Protein AF-A0A183NI26-F1 (afdb_monomer_lite)

Radius of gyration: 23.88 Å; chains: 1; bounding box: 52×57×60 Å

Structure (mmCIF, N/CA/C/O backbone):
data_AF-A0A183NI26-F1
#
_entry.id   AF-A0A183NI26-F1
#
loop_
_atom_site.group_PDB
_atom_site.id
_atom_site.type_symbol
_atom_site.label_atom_id
_atom_site.label_alt_id
_atom_site.label_comp_id
_atom_site.label_asym_id
_atom_site.label_entity_id
_atom_site.label_seq_id
_atom_site.pdbx_PDB_ins_code
_atom_site.Cartn_x
_atom_site.Cartn_y
_atom_site.Cartn_z
_atom_site.occupancy
_atom_site.B_iso_or_equiv
_atom_site.auth_seq_id
_atom_site.auth_comp_id
_atom_site.auth_asym_id
_atom_site.auth_atom_id
_atom_site.pdbx_PDB_model_num
ATOM 1 N N . HIS A 1 1 ? 19.395 24.924 -0.515 1.00 72.19 1 HIS A N 1
ATOM 2 C CA . HIS A 1 1 ? 18.113 25.445 -1.036 1.00 72.19 1 HIS A CA 1
ATOM 3 C C . HIS A 1 1 ? 17.728 24.591 -2.239 1.00 72.19 1 HIS A C 1
ATOM 5 O O . HIS A 1 1 ? 18.596 24.355 -3.068 1.00 72.19 1 HIS A O 1
ATOM 11 N N . VAL A 1 2 ? 16.503 24.061 -2.320 1.00 70.81 2 VAL A N 1
ATOM 12 C CA . VAL A 1 2 ? 16.106 23.075 -3.358 1.00 70.81 2 VAL A CA 1
ATOM 13 C C . VAL A 1 2 ? 16.272 23.632 -4.781 1.00 70.81 2 VAL A C 1
ATOM 15 O O . VAL A 1 2 ? 16.645 22.908 -5.696 1.00 70.81 2 VAL A O 1
ATOM 18 N N . SER A 1 3 ? 16.134 24.950 -4.934 1.00 79.69 3 SER A N 1
ATOM 19 C CA . SER A 1 3 ? 16.377 25.688 -6.180 1.00 79.69 3 SER A CA 1
ATOM 20 C C . SER A 1 3 ? 17.828 25.664 -6.680 1.00 79.69 3 SER A C 1
ATOM 22 O O . SER A 1 3 ? 18.091 26.140 -7.779 1.00 79.69 3 SER A O 1
ATOM 24 N N . ALA A 1 4 ? 18.773 25.148 -5.889 1.00 84.44 4 ALA A N 1
ATOM 25 C CA . ALA A 1 4 ? 20.167 24.994 -6.292 1.00 84.44 4 ALA A CA 1
ATOM 26 C C . ALA A 1 4 ? 20.472 23.637 -6.949 1.00 84.44 4 ALA A C 1
ATOM 28 O O . ALA A 1 4 ? 21.602 23.405 -7.367 1.00 84.44 4 ALA A O 1
ATOM 29 N N . LEU A 1 5 ? 19.506 22.712 -7.003 1.00 85.75 5 LEU A N 1
ATOM 30 C CA . LEU A 1 5 ? 19.730 21.418 -7.641 1.00 85.75 5 LEU A CA 1
ATOM 31 C C . LEU A 1 5 ? 19.747 21.574 -9.173 1.00 85.75 5 LEU A C 1
ATOM 33 O O . LEU A 1 5 ? 18.946 22.347 -9.703 1.00 85.75 5 LEU A O 1
ATOM 37 N N . PRO A 1 6 ? 20.578 20.799 -9.897 1.00 81.75 6 PRO A N 1
ATOM 38 C CA . PRO A 1 6 ? 20.703 20.897 -11.353 1.00 81.75 6 PRO A CA 1
ATOM 39 C C . PRO A 1 6 ? 19.366 20.808 -12.095 1.00 81.75 6 PRO A C 1
ATOM 41 O O . PRO A 1 6 ? 19.123 21.582 -13.007 1.00 81.75 6 PRO A O 1
ATOM 44 N N . CYS A 1 7 ? 18.440 19.961 -11.639 1.00 78.12 7 CYS A N 1
ATOM 45 C CA . CYS A 1 7 ? 17.106 19.821 -12.231 1.00 78.12 7 CYS A CA 1
ATOM 46 C C . CYS A 1 7 ? 16.238 21.097 -12.197 1.00 78.12 7 CYS A C 1
ATOM 48 O O . CYS A 1 7 ? 15.248 21.169 -12.922 1.00 78.12 7 CYS A O 1
ATOM 50 N N . TYR A 1 8 ? 16.592 22.098 -11.382 1.00 76.00 8 TYR A N 1
ATOM 51 C CA . TYR A 1 8 ? 15.936 23.411 -11.353 1.00 76.00 8 TYR A CA 1
ATOM 52 C C . TYR A 1 8 ? 16.741 24.510 -12.052 1.00 76.00 8 TYR A C 1
ATOM 54 O O . TYR A 1 8 ? 16.204 25.592 -12.280 1.00 76.00 8 TYR A O 1
ATOM 62 N N . GLN A 1 9 ? 18.009 24.250 -12.374 1.00 78.12 9 GLN A N 1
ATOM 63 C CA . GLN A 1 9 ? 18.936 25.238 -12.928 1.00 78.12 9 GLN A CA 1
ATOM 64 C C . GLN A 1 9 ? 19.280 24.982 -14.395 1.00 78.12 9 GLN A C 1
ATOM 66 O O . GLN A 1 9 ? 19.685 25.912 -15.088 1.00 78.12 9 GLN A O 1
ATOM 71 N N . SER A 1 10 ? 19.122 23.748 -14.875 1.00 76.00 10 SER A N 1
ATOM 72 C CA . SER A 1 10 ? 19.449 23.371 -16.243 1.00 76.00 10 SER A CA 1
ATOM 73 C C . SER A 1 10 ? 18.258 22.759 -16.971 1.00 76.00 10 SER A C 1
ATOM 75 O O . SER A 1 10 ? 17.520 21.921 -16.452 1.00 76.00 10 SER A O 1
ATOM 77 N N . VAL A 1 11 ? 18.101 23.188 -18.220 1.00 74.38 11 VAL A N 1
ATOM 78 C CA . VAL A 1 11 ? 17.299 22.506 -19.233 1.00 74.38 11 VAL A CA 1
ATOM 79 C C . VAL A 1 11 ? 18.302 21.818 -20.163 1.00 74.38 11 VAL A C 1
ATOM 81 O O . VAL A 1 11 ? 19.264 22.476 -20.571 1.00 74.38 11 VAL A O 1
ATOM 84 N N . PRO A 1 12 ? 18.162 20.511 -20.452 1.00 80.75 12 PRO A N 1
ATOM 85 C CA . PRO A 1 12 ? 19.077 19.826 -21.358 1.00 80.75 12 PRO A CA 1
ATOM 86 C C . PRO A 1 12 ? 19.139 20.555 -22.712 1.00 80.75 12 PRO A C 1
ATOM 88 O O . PRO A 1 12 ? 18.084 20.958 -23.201 1.00 80.75 12 PRO A O 1
ATOM 91 N N . PRO A 1 13 ? 20.325 20.712 -23.331 1.00 78.31 13 PRO A N 1
ATOM 92 C CA . PRO A 1 13 ? 20.478 21.455 -24.589 1.00 78.31 13 PRO A CA 1
ATOM 93 C C . PRO A 1 13 ? 19.571 20.943 -25.718 1.00 78.31 13 PRO A C 1
ATOM 95 O O . PRO A 1 13 ? 19.093 21.731 -26.525 1.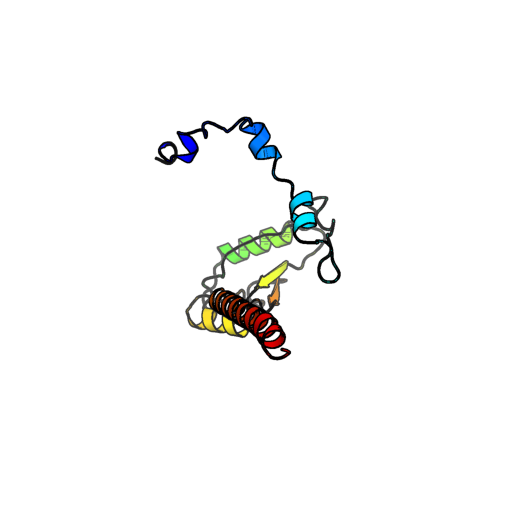00 78.31 13 PRO A O 1
ATOM 98 N N . ASP A 1 14 ? 19.278 19.639 -25.711 1.00 81.69 14 ASP A N 1
ATOM 99 C CA . ASP A 1 14 ? 18.436 18.955 -26.699 1.00 81.69 14 ASP A CA 1
ATOM 100 C C . ASP A 1 14 ? 16.990 18.731 -26.209 1.00 81.69 14 ASP A C 1
ATOM 102 O O . ASP A 1 14 ? 16.251 17.900 -26.742 1.00 81.69 14 ASP A O 1
ATOM 106 N N . CYS A 1 15 ? 16.563 19.434 -25.156 1.00 76.44 15 CYS A N 1
ATOM 107 C CA . CYS A 1 15 ? 15.188 19.386 -24.666 1.00 76.44 15 CYS A CA 1
ATOM 108 C C . CYS A 1 15 ? 14.294 20.258 -25.555 1.00 76.44 15 CYS A C 1
ATOM 110 O O . CYS A 1 15 ? 14.064 21.431 -25.277 1.00 76.44 15 CYS A O 1
ATOM 112 N N . TYR A 1 16 ? 13.788 19.671 -26.637 1.00 77.69 16 TYR A N 1
ATOM 113 C CA . TYR A 1 16 ? 12.850 20.316 -27.567 1.00 77.69 16 TYR A CA 1
ATOM 114 C C . TYR A 1 16 ? 11.411 20.411 -27.037 1.00 77.69 16 TYR A C 1
ATOM 116 O O . TYR A 1 16 ? 10.552 20.985 -27.696 1.00 77.69 16 TYR A O 1
ATOM 124 N N . TRP A 1 17 ? 11.151 19.819 -25.875 1.00 75.06 17 TRP A N 1
ATOM 125 C CA . TRP A 1 17 ? 9.846 19.709 -25.248 1.00 75.06 17 TRP A CA 1
ATOM 126 C C . TRP A 1 17 ? 9.719 20.760 -24.146 1.00 75.06 17 TRP A C 1
ATOM 128 O O . TRP A 1 17 ? 10.651 20.980 -23.363 1.00 75.06 17 TRP A O 1
ATOM 138 N N . SER A 1 18 ? 8.566 21.424 -24.093 1.00 80.38 18 SER A N 1
ATOM 139 C CA . SER A 1 18 ? 8.236 22.365 -23.026 1.00 80.38 18 SER A CA 1
ATOM 140 C C . SER A 1 18 ? 8.079 21.633 -21.688 1.00 80.38 18 SER A C 1
ATOM 142 O O . SER A 1 18 ? 7.871 20.418 -21.619 1.00 80.38 18 SER A O 1
ATOM 144 N N . ARG A 1 19 ? 8.141 22.376 -20.577 1.00 75.25 19 ARG A N 1
ATOM 145 C CA . ARG A 1 19 ? 7.872 21.799 -19.253 1.00 75.25 19 ARG A CA 1
ATOM 146 C C . ARG A 1 19 ? 6.446 21.236 -19.173 1.00 75.25 19 ARG A C 1
ATOM 148 O O . ARG A 1 19 ? 6.262 20.196 -18.547 1.00 75.25 19 ARG A O 1
ATOM 155 N N . GLU A 1 20 ? 5.458 21.877 -19.804 1.00 79.50 20 GLU A N 1
ATOM 156 C CA . GLU A 1 20 ? 4.089 21.344 -19.888 1.00 79.50 20 GLU A CA 1
ATOM 157 C C . GLU A 1 20 ? 4.012 20.056 -20.727 1.00 79.50 20 GLU A C 1
ATOM 159 O O . GLU A 1 20 ? 3.329 19.101 -20.345 1.00 79.50 20 GLU A O 1
ATOM 164 N N . GLU A 1 21 ? 4.752 19.983 -21.835 1.00 82.75 21 GLU A N 1
ATOM 165 C CA . GLU A 1 21 ? 4.855 18.766 -22.654 1.00 82.75 21 GLU A CA 1
ATOM 166 C C . GLU A 1 21 ? 5.514 17.615 -21.877 1.00 82.75 21 GLU A C 1
ATOM 168 O O . GLU A 1 21 ? 5.104 16.458 -21.995 1.00 82.75 21 GLU A O 1
ATOM 173 N N . GLY A 1 22 ? 6.470 17.929 -20.999 1.00 81.06 22 GLY A N 1
ATOM 174 C CA . GLY A 1 22 ? 7.099 16.949 -20.116 1.00 81.06 22 GLY A CA 1
ATOM 175 C C . GLY A 1 22 ? 6.191 16.372 -19.039 1.00 81.06 22 GLY A C 1
ATOM 176 O O . GLY A 1 22 ? 6.271 15.183 -18.729 1.00 81.06 22 GLY A O 1
ATOM 177 N N . TRP A 1 23 ? 5.275 17.174 -18.499 1.00 81.69 23 TRP A N 1
ATOM 178 C CA . TRP A 1 23 ? 4.274 16.668 -17.557 1.00 81.69 23 TRP A CA 1
ATOM 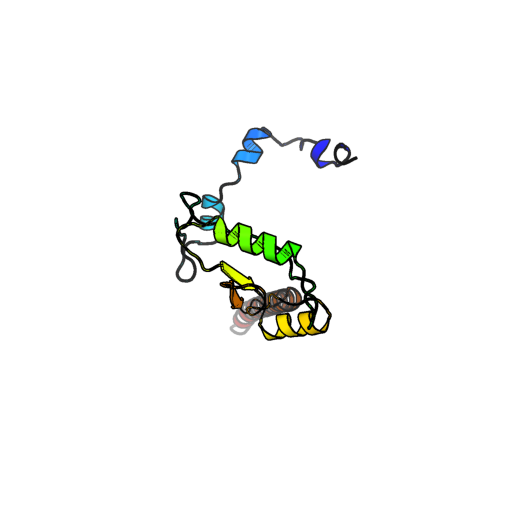179 C C . TRP A 1 23 ? 3.181 15.845 -18.242 1.00 81.69 23 TRP A C 1
ATOM 181 O O . TRP A 1 23 ? 2.618 14.947 -17.619 1.00 81.69 23 TRP A O 1
ATOM 191 N N . SER A 1 24 ? 2.906 16.107 -19.521 1.00 81.38 24 SER A N 1
ATOM 192 C CA . SER A 1 24 ? 1.890 15.382 -20.295 1.00 81.38 24 SER A CA 1
ATOM 193 C C . SER A 1 24 ? 2.412 14.115 -20.987 1.00 81.38 24 SER A C 1
ATOM 195 O O . SER A 1 24 ? 1.615 13.322 -21.488 1.00 81.38 24 SER A O 1
ATOM 197 N N . THR A 1 25 ? 3.724 13.850 -20.958 1.00 79.94 25 THR A N 1
ATOM 198 C CA . THR A 1 25 ? 4.311 12.635 -21.557 1.00 79.94 25 THR A CA 1
ATOM 199 C C . THR A 1 25 ? 3.956 11.361 -20.786 1.00 79.94 25 THR A C 1
ATOM 201 O O . THR A 1 25 ? 3.923 10.264 -21.349 1.00 79.94 25 THR A O 1
ATOM 204 N N . PHE A 1 26 ? 3.706 11.479 -19.480 1.00 84.25 26 PHE A N 1
ATOM 205 C CA . PHE A 1 26 ? 3.374 10.340 -18.638 1.00 84.25 26 PHE A CA 1
ATOM 206 C C . PHE A 1 26 ? 1.871 10.055 -18.672 1.00 84.25 26 PHE A C 1
ATOM 208 O O . PHE A 1 26 ? 1.056 10.840 -18.197 1.00 84.25 26 PHE A O 1
ATOM 215 N N . SER A 1 27 ? 1.507 8.874 -19.169 1.00 87.81 27 SER A N 1
ATOM 216 C CA . SER A 1 27 ? 0.147 8.348 -19.088 1.00 87.81 27 SER A CA 1
ATOM 217 C C . SER A 1 27 ? 0.153 7.027 -18.329 1.00 87.81 27 SER A C 1
ATOM 219 O O . SER A 1 27 ? 0.860 6.089 -18.696 1.00 87.81 27 SER A O 1
ATOM 221 N N . LEU A 1 28 ? -0.672 6.918 -17.285 1.00 84.81 28 LEU A N 1
ATOM 222 C CA . LEU A 1 28 ? -0.857 5.651 -16.566 1.00 84.81 28 LEU A CA 1
ATOM 223 C C . LEU A 1 28 ? -1.330 4.541 -17.504 1.00 84.81 28 LEU A C 1
ATOM 225 O O . LEU A 1 28 ? -0.892 3.400 -17.379 1.00 84.81 28 LEU A O 1
ATOM 229 N N . LYS A 1 29 ? -2.168 4.892 -18.488 1.00 87.06 29 LYS A N 1
ATOM 230 C CA . LYS A 1 29 ? -2.640 3.946 -19.495 1.00 87.06 29 LYS A CA 1
ATOM 231 C C . LYS A 1 29 ? -1.475 3.387 -20.311 1.00 87.06 29 LYS A C 1
ATOM 233 O O . LYS A 1 29 ? -1.348 2.172 -20.408 1.00 87.06 29 LYS A O 1
ATOM 238 N N . SER A 1 30 ? -0.582 4.250 -20.803 1.00 89.25 30 SER A N 1
ATOM 239 C CA . SER A 1 30 ? 0.581 3.794 -21.574 1.00 89.25 30 SER A CA 1
ATOM 240 C C . SER A 1 30 ? 1.548 2.955 -20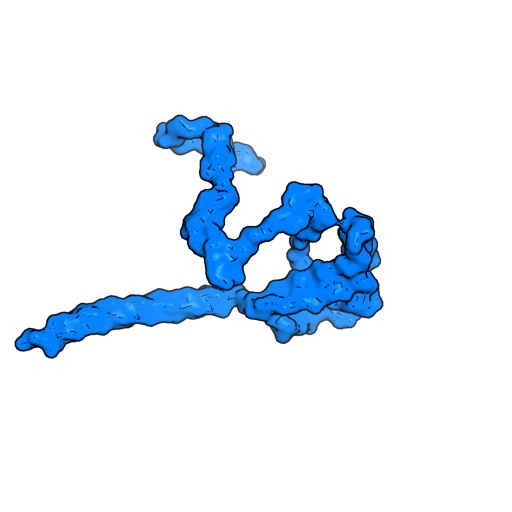.736 1.00 89.25 30 SER A C 1
ATOM 242 O O . SER A 1 30 ? 2.148 2.015 -21.255 1.00 89.25 30 SER A O 1
ATOM 244 N N . GLN A 1 31 ? 1.680 3.238 -19.435 1.00 91.12 31 GLN A N 1
ATOM 245 C CA . GLN A 1 31 ? 2.505 2.415 -18.546 1.00 91.12 31 GLN A CA 1
ATOM 246 C C . GLN A 1 31 ? 1.895 1.040 -18.280 1.00 91.12 31 GLN A C 1
ATOM 248 O O . GLN A 1 31 ? 2.621 0.049 -18.312 1.00 91.12 31 GLN A O 1
ATOM 253 N N . TYR A 1 32 ? 0.584 0.955 -18.050 1.00 90.31 32 TYR A N 1
ATOM 254 C CA . TYR A 1 32 ? -0.081 -0.339 -17.911 1.00 90.31 32 TYR A CA 1
ATOM 255 C C . TYR A 1 32 ? 0.067 -1.177 -19.178 1.00 90.31 32 TYR A C 1
ATOM 257 O O . TYR A 1 32 ? 0.500 -2.325 -19.088 1.00 90.31 32 TYR A O 1
ATOM 265 N N . ASP A 1 33 ? -0.153 -0.578 -20.347 1.00 91.69 33 ASP A N 1
ATOM 266 C CA . ASP A 1 33 ? 0.012 -1.275 -21.623 1.00 91.69 33 ASP A CA 1
ATOM 267 C C . ASP A 1 33 ? 1.466 -1.758 -21.808 1.00 91.69 33 ASP A C 1
ATOM 269 O O . ASP A 1 33 ? 1.699 -2.907 -22.188 1.00 91.69 33 ASP A O 1
ATOM 273 N N . ARG A 1 34 ? 2.462 -0.937 -21.438 1.00 92.88 34 ARG A N 1
ATOM 274 C CA . ARG A 1 34 ? 3.891 -1.310 -21.459 1.00 92.88 34 ARG A CA 1
ATOM 275 C C . ARG A 1 34 ? 4.215 -2.507 -20.560 1.00 92.88 34 ARG A C 1
ATOM 277 O O . ARG A 1 34 ? 5.084 -3.303 -20.908 1.00 92.88 34 ARG A O 1
ATOM 284 N N . PHE A 1 35 ? 3.555 -2.634 -19.411 1.00 89.88 35 PHE A N 1
ATOM 285 C CA . PHE A 1 35 ? 3.721 -3.781 -18.513 1.00 89.88 35 PHE A CA 1
ATOM 286 C C . PHE A 1 35 ? 2.908 -5.010 -18.940 1.00 89.88 35 PHE A C 1
ATOM 288 O O . PHE A 1 35 ? 2.923 -6.021 -18.237 1.00 89.88 35 PHE A O 1
ATOM 295 N N . GLY A 1 36 ? 2.205 -4.946 -20.076 1.00 91.25 36 GLY A N 1
ATOM 296 C CA . GLY A 1 36 ? 1.304 -6.006 -20.514 1.00 91.25 36 GLY A CA 1
ATOM 297 C C . GLY A 1 36 ? 0.113 -6.151 -19.573 1.00 91.25 36 GLY A C 1
ATOM 298 O O . GLY A 1 36 ? -0.268 -7.271 -19.244 1.00 91.25 36 GLY A O 1
ATOM 299 N N . LEU A 1 37 ? -0.418 -5.033 -19.073 1.00 91.00 37 LEU A N 1
ATOM 300 C CA . LEU A 1 37 ? -1.596 -4.976 -18.215 1.00 91.00 37 LEU A CA 1
ATOM 301 C C . LEU A 1 37 ? -2.790 -4.373 -18.978 1.00 91.00 37 LEU A C 1
ATOM 303 O O . LEU A 1 37 ? -2.606 -3.442 -19.761 1.00 91.00 37 LEU A O 1
ATOM 307 N N . PRO A 1 38 ? -4.026 -4.814 -18.689 1.00 90.50 38 PRO A N 1
ATOM 308 C CA . PRO A 1 38 ? -4.355 -5.968 -17.853 1.00 90.50 38 PRO A CA 1
ATOM 309 C C . PRO A 1 38 ? -3.968 -7.300 -18.526 1.00 90.50 38 PRO A C 1
ATOM 311 O O . PRO A 1 38 ? -3.872 -7.387 -19.747 1.00 90.50 38 PRO A O 1
ATOM 314 N N . ASN A 1 39 ? -3.746 -8.340 -17.725 1.00 92.19 39 ASN A N 1
ATOM 315 C CA . ASN A 1 39 ? -3.457 -9.703 -18.181 1.00 92.19 39 ASN A CA 1
ATOM 316 C C . ASN A 1 39 ? -4.180 -10.737 -17.309 1.00 92.19 39 ASN A C 1
ATOM 318 O O . ASN A 1 39 ? -5.002 -10.383 -16.470 1.00 92.19 39 ASN A O 1
ATOM 322 N N . TYR A 1 40 ? -3.856 -12.021 -17.496 1.00 90.31 40 TYR A N 1
ATOM 323 C CA . TYR A 1 40 ? -4.469 -13.133 -16.766 1.00 90.31 40 TYR A CA 1
ATOM 324 C C . TYR A 1 40 ? -4.433 -12.971 -15.235 1.00 90.31 40 TYR A C 1
ATOM 326 O O . TYR A 1 40 ? -5.348 -13.418 -14.553 1.00 90.31 40 TYR A O 1
ATOM 334 N N . PHE A 1 41 ? -3.403 -12.316 -14.692 1.00 79.56 41 PHE A N 1
ATOM 335 C CA . PHE A 1 41 ? -3.229 -12.142 -13.248 1.00 79.56 41 PHE A CA 1
ATOM 336 C C . PHE A 1 41 ? -3.751 -10.800 -12.724 1.00 79.56 41 PHE A C 1
ATOM 338 O O . PHE A 1 41 ? -4.035 -10.681 -11.535 1.00 79.56 41 PHE A O 1
ATOM 345 N N . TRP A 1 42 ? -3.864 -9.785 -13.583 1.00 79.06 42 TRP A N 1
ATOM 346 C CA . TRP A 1 42 ? -4.100 -8.405 -13.160 1.00 79.06 42 TRP A CA 1
ATOM 347 C C . TRP A 1 42 ? -5.139 -7.725 -14.040 1.00 79.06 42 TRP A C 1
ATOM 349 O O . TRP A 1 42 ? -4.953 -7.605 -15.247 1.00 79.06 42 TRP A O 1
ATOM 359 N N . SER A 1 43 ? -6.204 -7.218 -13.422 1.00 86.38 43 SER A N 1
ATOM 360 C CA . SER A 1 43 ? -7.286 -6.505 -14.105 1.00 86.38 43 SER A CA 1
ATOM 361 C C . SER A 1 43 ? -7.347 -5.041 -13.680 1.00 86.38 43 SER A C 1
ATOM 363 O O . SER A 1 43 ? -7.168 -4.717 -12.507 1.00 86.38 43 SER A O 1
ATOM 365 N N . LEU A 1 44 ? -7.632 -4.154 -14.636 1.00 84.88 44 LEU A N 1
ATOM 366 C CA . LEU A 1 44 ? -7.980 -2.768 -14.331 1.00 84.88 44 LEU A CA 1
ATOM 367 C C . LEU A 1 44 ? -9.402 -2.730 -13.783 1.00 84.88 44 LEU A C 1
ATOM 369 O O . LEU A 1 44 ? -10.307 -3.336 -14.357 1.00 84.88 44 LEU A O 1
ATOM 373 N N . THR A 1 45 ? -9.606 -1.997 -12.694 1.00 78.38 45 THR A N 1
ATOM 374 C CA . THR A 1 45 ? -10.933 -1.799 -12.117 1.00 78.38 45 THR A CA 1
ATOM 375 C C . THR A 1 45 ? -11.259 -0.314 -12.108 1.00 78.38 45 THR A C 1
ATOM 377 O O . THR A 1 45 ? -10.404 0.532 -11.854 1.00 78.38 45 THR A O 1
ATOM 380 N N . ASN A 1 46 ? -12.521 0.004 -12.382 1.00 77.88 46 ASN A N 1
ATOM 381 C CA . ASN A 1 46 ? -13.059 1.352 -12.218 1.00 77.88 46 ASN A CA 1
ATOM 382 C C . ASN A 1 46 ? -13.709 1.524 -10.840 1.00 77.88 46 ASN A C 1
ATOM 384 O O . ASN A 1 46 ? -14.504 2.441 -10.662 1.00 77.88 46 ASN A O 1
ATOM 388 N N . VAL A 1 47 ? -13.380 0.650 -9.877 1.00 73.25 47 VAL A N 1
ATOM 389 C CA . VAL A 1 47 ? -13.965 0.649 -8.524 1.00 73.25 47 VAL A CA 1
ATOM 390 C C . VAL A 1 47 ? -13.841 2.019 -7.869 1.00 73.25 47 VAL A C 1
ATOM 392 O O . VAL A 1 47 ? -14.744 2.426 -7.158 1.00 73.25 47 VAL A O 1
ATOM 395 N N . ASN A 1 48 ? -12.771 2.760 -8.170 1.00 76.56 48 ASN A N 1
ATOM 396 C CA . ASN A 1 48 ? -12.582 4.103 -7.643 1.00 76.56 48 ASN A CA 1
ATOM 397 C C . ASN A 1 48 ? -12.751 5.237 -8.667 1.00 76.56 48 ASN A C 1
ATOM 399 O O . ASN A 1 48 ? -12.178 6.312 -8.501 1.00 76.56 48 ASN A O 1
ATOM 403 N N . LYS A 1 49 ? -13.502 5.024 -9.755 1.00 78.88 49 LYS A N 1
ATOM 404 C CA . LYS A 1 49 ? -13.684 6.046 -10.805 1.00 78.88 49 LYS A CA 1
ATOM 405 C C . LYS A 1 49 ? -14.374 7.312 -10.283 1.00 78.88 49 LYS A C 1
ATOM 407 O O . LYS A 1 49 ? -14.045 8.406 -10.731 1.00 78.88 49 LYS A O 1
ATOM 412 N N . ASN A 1 50 ? -15.299 7.148 -9.340 1.00 79.88 50 ASN A N 1
ATOM 413 C CA . ASN A 1 50 ? -16.048 8.242 -8.724 1.00 79.88 50 ASN A CA 1
ATOM 414 C C . ASN A 1 50 ? -15.440 8.703 -7.389 1.00 79.88 50 ASN A C 1
ATOM 416 O O . ASN A 1 50 ? -16.049 9.511 -6.699 1.00 79.88 50 ASN A O 1
ATOM 420 N N . PHE A 1 51 ? -14.258 8.194 -7.015 1.00 71.06 51 PHE A N 1
ATOM 421 C CA . PHE A 1 51 ? -13.635 8.453 -5.712 1.00 71.06 51 PHE A CA 1
ATOM 422 C C . PHE A 1 51 ? -14.509 8.049 -4.504 1.00 71.06 51 PHE A C 1
ATOM 424 O O . PHE A 1 51 ? -14.319 8.559 -3.405 1.00 71.06 51 PHE A O 1
ATOM 431 N N . GLU A 1 52 ? -15.445 7.110 -4.700 1.00 76.38 52 GLU A N 1
ATOM 432 C CA . GLU A 1 52 ? -16.352 6.566 -3.670 1.00 76.38 52 GLU A CA 1
ATOM 433 C C . GLU A 1 52 ? -15.614 5.707 -2.625 1.00 76.38 52 GLU A C 1
ATOM 435 O O . GLU A 1 52 ? -16.178 5.316 -1.608 1.00 76.38 52 GLU A O 1
ATOM 440 N N . SER A 1 53 ? -14.336 5.391 -2.847 1.00 76.12 53 SER A N 1
ATOM 441 C CA . SER A 1 53 ? -13.503 4.677 -1.881 1.00 76.12 53 SER A CA 1
ATOM 442 C C . SER A 1 53 ? -12.102 5.279 -1.800 1.00 76.12 53 SER A C 1
ATOM 444 O O . SER A 1 53 ? -11.491 5.670 -2.792 1.00 76.12 53 SER A O 1
ATOM 446 N N . ALA A 1 54 ? -11.540 5.344 -0.599 1.00 80.38 54 ALA A N 1
ATOM 447 C CA . ALA A 1 54 ? -10.187 5.849 -0.409 1.00 80.38 54 ALA A CA 1
ATOM 448 C C . ALA A 1 54 ? -9.166 4.703 -0.449 1.00 80.38 54 ALA A C 1
ATOM 450 O O . ALA A 1 54 ? -9.342 3.678 0.207 1.00 80.38 54 ALA A O 1
ATOM 451 N N . LEU A 1 55 ? -8.063 4.902 -1.178 1.00 87.06 55 LEU A N 1
ATOM 452 C CA . LEU A 1 55 ? -6.853 4.094 -1.030 1.00 87.06 55 LEU A CA 1
ATOM 453 C C . LEU A 1 55 ? -5.791 4.942 -0.331 1.00 87.06 55 LEU A C 1
ATOM 455 O O . LEU A 1 55 ? -5.201 5.843 -0.929 1.00 87.06 55 LEU A O 1
ATOM 459 N N . CYS A 1 56 ? -5.556 4.651 0.943 1.00 90.00 56 CYS A N 1
ATOM 460 C CA . CYS A 1 56 ? -4.552 5.329 1.754 1.00 90.00 56 CYS A CA 1
ATOM 461 C C . CYS A 1 56 ? -3.256 4.510 1.812 1.00 90.00 56 CYS A C 1
ATOM 463 O O . CYS A 1 56 ? -3.259 3.294 1.625 1.00 90.00 56 CYS A O 1
ATOM 465 N N . ARG A 1 57 ? -2.132 5.181 2.084 1.00 94.75 57 ARG A N 1
ATOM 466 C CA . ARG A 1 57 ? -0.832 4.536 2.309 1.00 94.75 57 ARG A CA 1
ATOM 467 C C . ARG A 1 57 ? -0.171 5.084 3.566 1.00 94.75 57 ARG A C 1
ATOM 469 O O . ARG A 1 57 ? -0.207 6.288 3.807 1.00 94.75 57 ARG A O 1
ATOM 476 N N . SER A 1 58 ? 0.498 4.212 4.302 1.00 94.06 58 SER A N 1
ATOM 477 C CA . SER A 1 58 ? 1.273 4.543 5.498 1.00 94.06 58 SER A CA 1
ATOM 478 C C . SER A 1 58 ? 2.499 3.629 5.602 1.00 94.06 58 SER A C 1
ATOM 480 O O . SER A 1 58 ? 2.687 2.705 4.807 1.00 94.06 58 SER A O 1
ATOM 482 N N . SER A 1 59 ? 3.386 3.928 6.549 1.00 94.75 59 SER A N 1
ATOM 483 C CA . SER A 1 59 ? 4.359 2.956 7.050 1.00 94.75 59 SER A CA 1
ATOM 484 C C . SER A 1 59 ? 3.731 2.095 8.144 1.00 94.75 59 SER A C 1
ATOM 486 O O . SER A 1 59 ? 2.718 2.476 8.719 1.00 94.75 59 SER A O 1
ATOM 488 N N . GLN A 1 60 ? 4.389 0.990 8.502 1.00 95.00 60 GLN A N 1
ATOM 489 C CA . GLN A 1 60 ? 3.986 0.187 9.658 1.00 95.00 60 GLN A CA 1
ATOM 490 C C . GLN A 1 60 ? 3.907 1.012 10.961 1.00 95.00 60 GLN A C 1
ATOM 492 O O . GLN A 1 60 ? 4.756 1.894 11.161 1.00 95.00 60 GLN A O 1
ATOM 497 N N . PRO A 1 61 ? 2.971 0.696 11.873 1.00 93.88 61 PRO A N 1
ATOM 498 C CA . PRO A 1 61 ? 2.881 1.353 13.169 1.00 93.88 61 PRO A CA 1
ATOM 499 C C . PRO A 1 61 ? 4.014 0.924 14.110 1.00 93.88 61 PRO A C 1
ATOM 501 O O . PRO A 1 61 ? 4.581 -0.169 14.008 1.00 93.88 61 PRO A O 1
ATOM 504 N N . LEU A 1 62 ? 4.306 1.773 15.096 1.00 92.38 62 LEU A N 1
ATOM 505 C CA . LEU A 1 62 ? 5.192 1.460 16.223 1.00 92.38 62 LEU A CA 1
ATOM 506 C C . LEU A 1 62 ? 4.413 0.792 17.370 1.00 92.38 62 LEU A C 1
ATOM 508 O O . LEU A 1 62 ? 4.434 1.251 18.511 1.00 92.38 62 LEU A O 1
ATOM 512 N N . ALA A 1 63 ? 3.657 -0.259 17.037 1.00 87.00 63 ALA A N 1
ATOM 513 C CA . ALA A 1 63 ? 2.708 -0.905 17.946 1.00 87.00 63 ALA A CA 1
ATOM 514 C C . ALA A 1 63 ? 3.389 -1.792 19.006 1.00 87.00 63 ALA A C 1
ATOM 516 O O . ALA A 1 63 ? 2.910 -1.924 20.134 1.00 87.00 63 ALA A O 1
ATOM 517 N N . GLY A 1 64 ? 4.519 -2.420 18.674 1.00 88.19 64 GLY A N 1
ATOM 518 C CA . GLY A 1 64 ? 5.130 -3.444 19.517 1.00 88.19 64 GLY A CA 1
ATOM 519 C C . GLY A 1 64 ? 4.093 -4.471 19.989 1.00 88.19 64 GLY A C 1
ATOM 520 O O . GLY A 1 64 ? 3.171 -4.834 19.259 1.00 88.19 64 GLY A O 1
ATOM 521 N N . PHE A 1 65 ? 4.194 -4.921 21.238 1.00 85.88 65 PHE A N 1
ATOM 522 C CA . PHE A 1 65 ? 3.168 -5.789 21.833 1.00 85.88 65 PHE A CA 1
ATOM 523 C C . PHE A 1 65 ? 2.052 -5.029 22.558 1.00 85.88 65 PHE A C 1
ATOM 525 O O . PHE A 1 65 ? 0.954 -5.563 22.685 1.00 85.88 65 PHE A O 1
ATOM 532 N N . SER A 1 66 ? 2.311 -3.804 23.019 1.00 81.44 66 SER A N 1
ATOM 533 C CA . SER A 1 66 ? 1.425 -3.083 23.943 1.00 81.44 66 SER A CA 1
ATOM 534 C C . SER A 1 66 ? 1.213 -1.604 23.615 1.00 81.44 66 SER A C 1
ATOM 536 O O . SER A 1 66 ? 0.326 -0.991 24.210 1.00 81.44 66 SER A O 1
ATOM 538 N N . SER A 1 67 ? 1.987 -1.024 22.694 1.00 82.06 67 SER A N 1
ATOM 539 C CA . SER A 1 67 ? 1.871 0.390 22.336 1.00 82.06 67 SER A CA 1
ATOM 540 C C . SER A 1 67 ? 0.613 0.620 21.505 1.00 82.06 67 SER A C 1
ATOM 542 O O . SER A 1 67 ? 0.323 -0.121 20.565 1.00 82.06 67 SER A O 1
ATOM 544 N N . LYS A 1 68 ? -0.148 1.651 21.870 1.00 84.06 68 LYS A N 1
ATOM 545 C CA . LYS A 1 68 ? -1.378 2.067 21.191 1.00 84.06 68 LYS A CA 1
ATOM 546 C C . LYS A 1 68 ? -1.366 3.588 21.099 1.00 84.06 68 LYS A C 1
ATOM 548 O O . LYS A 1 68 ? -1.140 4.246 22.112 1.00 84.06 68 LYS A O 1
ATOM 553 N N . SER A 1 69 ? -1.615 4.136 19.912 1.00 90.06 69 SER A N 1
ATOM 554 C CA . SER A 1 69 ? -1.796 5.580 19.722 1.00 90.06 69 SER A CA 1
ATOM 555 C C . SER A 1 69 ? -3.279 5.888 19.578 1.00 90.06 69 SER A C 1
ATOM 557 O O . SER A 1 69 ? -3.996 5.225 18.827 1.00 90.06 69 SER A O 1
ATOM 559 N N . THR A 1 70 ? -3.750 6.875 20.332 1.00 92.06 70 THR A N 1
ATOM 560 C CA . THR A 1 70 ? -5.136 7.346 20.246 1.00 92.06 70 THR A CA 1
ATOM 561 C C . THR A 1 70 ? -5.345 8.148 18.968 1.00 92.06 70 THR A C 1
ATOM 563 O O . THR A 1 70 ? -6.371 8.015 18.312 1.00 92.06 70 THR A O 1
ATOM 566 N N . GLU A 1 71 ? -4.348 8.935 18.577 1.00 92.69 71 GLU A N 1
ATOM 567 C CA . GLU A 1 71 ? -4.359 9.758 17.369 1.00 92.69 71 GLU A CA 1
ATOM 568 C C . GLU A 1 71 ? -4.475 8.884 16.116 1.00 92.69 71 GLU A C 1
ATOM 570 O O . GLU A 1 71 ? -5.275 9.174 15.230 1.00 92.69 71 GLU A O 1
ATOM 575 N N . ASP A 1 72 ? -3.730 7.778 16.078 1.00 92.69 72 ASP A N 1
ATOM 576 C CA . ASP A 1 72 ? -3.777 6.807 14.985 1.00 92.69 72 ASP A CA 1
ATOM 577 C C . ASP A 1 72 ? -5.140 6.093 14.899 1.00 92.69 72 ASP A C 1
ATOM 579 O O . ASP A 1 72 ? -5.696 5.929 13.814 1.00 92.69 72 ASP A O 1
ATOM 583 N N . GLN A 1 73 ? -5.742 5.753 16.046 1.00 91.94 73 GLN A N 1
ATOM 584 C CA . GLN A 1 73 ? -7.104 5.202 16.097 1.00 91.94 73 GLN A CA 1
ATOM 585 C C . GLN A 1 73 ? -8.141 6.187 15.544 1.00 91.94 73 GLN A C 1
ATOM 587 O O . GLN A 1 73 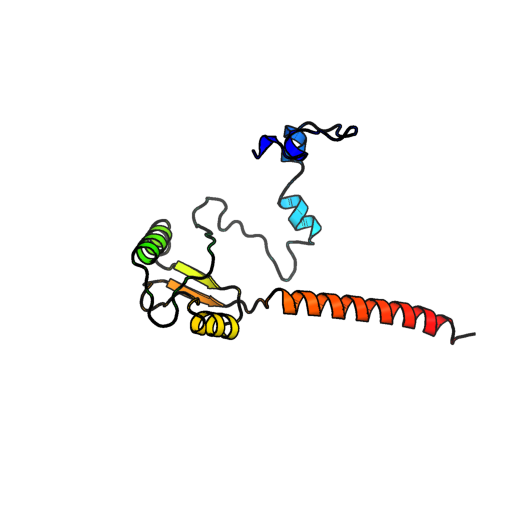? -8.974 5.793 14.730 1.00 91.94 73 GLN A O 1
ATOM 592 N N . VAL A 1 74 ? -8.070 7.462 15.944 1.00 93.62 74 VAL A N 1
ATOM 593 C CA . VAL A 1 74 ? -8.973 8.516 15.450 1.00 93.62 74 VAL A CA 1
ATOM 594 C C . VAL A 1 74 ? -8.793 8.729 13.948 1.00 93.62 74 VAL A C 1
ATOM 596 O O . VAL A 1 74 ? -9.777 8.891 13.227 1.00 93.62 74 VAL A O 1
ATOM 599 N N . LEU A 1 75 ? -7.554 8.691 13.453 1.00 93.12 75 LEU A N 1
ATOM 600 C CA . LEU A 1 75 ? -7.268 8.823 12.027 1.00 93.12 75 LEU A CA 1
ATOM 601 C C . LEU A 1 75 ? -7.875 7.671 11.215 1.00 93.12 75 LEU A C 1
ATOM 603 O O . LEU A 1 75 ? -8.571 7.919 10.229 1.00 93.12 75 LEU A O 1
ATOM 607 N N . LEU A 1 76 ? -7.643 6.421 11.625 1.00 92.25 76 LEU A N 1
ATOM 608 C CA . LEU A 1 76 ? -8.195 5.256 10.928 1.00 92.25 76 LEU A CA 1
ATOM 609 C C . LEU A 1 76 ? -9.725 5.206 11.030 1.00 92.25 76 LEU A C 1
ATOM 611 O O . LEU A 1 76 ? -10.393 4.836 10.064 1.00 92.25 76 LEU A O 1
ATOM 615 N N . GLU A 1 77 ? -10.300 5.653 12.147 1.00 91.75 77 GLU A N 1
ATOM 616 C CA . GLU A 1 77 ? -11.746 5.816 12.279 1.00 91.75 77 GLU A CA 1
ATOM 617 C C . GLU A 1 77 ? -12.300 6.890 11.331 1.00 91.75 77 GLU A C 1
ATOM 619 O O . GLU A 1 77 ? -13.327 6.659 10.693 1.00 91.75 77 GLU A O 1
ATOM 624 N N . ALA A 1 78 ? -11.620 8.027 11.179 1.00 90.62 78 ALA A N 1
ATOM 625 C CA . ALA A 1 78 ? -12.023 9.074 10.244 1.00 90.62 78 ALA A CA 1
ATOM 626 C C . ALA A 1 78 ? -11.955 8.595 8.785 1.00 90.62 78 ALA A C 1
ATOM 628 O O . ALA A 1 78 ? -12.892 8.829 8.021 1.00 90.62 78 ALA A O 1
ATOM 629 N N . ILE A 1 79 ? -10.893 7.869 8.411 1.00 90.44 79 ILE A N 1
ATOM 630 C CA . ILE A 1 79 ? -10.764 7.245 7.083 1.00 90.44 79 ILE A CA 1
ATOM 631 C C . ILE A 1 79 ? -11.929 6.286 6.839 1.00 90.44 79 ILE A C 1
ATOM 633 O O . ILE A 1 79 ? -12.587 6.364 5.805 1.00 90.44 79 ILE A O 1
ATOM 637 N N . ARG A 1 80 ? -12.228 5.415 7.803 1.00 90.81 80 ARG A N 1
ATOM 638 C CA . ARG A 1 80 ? -13.351 4.475 7.722 1.00 90.81 80 ARG A CA 1
ATOM 639 C C . ARG A 1 80 ? -14.692 5.199 7.559 1.00 90.81 80 ARG A C 1
ATOM 641 O O . ARG A 1 80 ? -15.441 4.879 6.648 1.00 90.81 80 ARG A O 1
ATOM 648 N N . ASN A 1 81 ? -14.961 6.205 8.391 1.00 89.00 81 ASN A N 1
ATOM 649 C CA . ASN A 1 81 ? -16.208 6.977 8.367 1.00 89.00 81 ASN A CA 1
ATOM 650 C C . ASN A 1 81 ? -16.363 7.850 7.108 1.00 89.00 81 ASN A C 1
ATOM 652 O O . ASN A 1 81 ? -17.471 8.289 6.811 1.00 89.00 81 ASN A O 1
ATOM 656 N N . SER A 1 82 ? -15.278 8.107 6.368 1.00 86.81 82 SER A N 1
ATOM 657 C CA . SER A 1 82 ? -15.336 8.821 5.087 1.00 86.81 82 SER A CA 1
ATOM 658 C C . SER A 1 82 ? -15.986 8.011 3.961 1.00 86.81 82 SER A C 1
ATOM 660 O O . SER A 1 82 ? -16.389 8.599 2.960 1.00 86.81 82 SER A O 1
ATOM 662 N N . ASN A 1 83 ? -16.119 6.690 4.127 1.00 86.38 83 ASN A N 1
ATOM 663 C CA . ASN A 1 83 ? -16.850 5.828 3.208 1.00 86.38 83 ASN A CA 1
ATOM 664 C C . ASN A 1 83 ? -18.240 5.514 3.798 1.00 86.38 83 ASN A C 1
ATOM 666 O O . ASN A 1 83 ? -18.337 4.677 4.697 1.00 86.38 83 ASN A O 1
ATOM 670 N N . PRO A 1 84 ? -19.321 6.159 3.320 1.00 83.44 84 PRO A N 1
ATOM 671 C CA . PRO A 1 84 ? -20.664 5.921 3.847 1.00 83.44 84 PRO A CA 1
ATOM 672 C C . PRO A 1 84 ? -21.215 4.530 3.496 1.00 83.44 84 PRO A C 1
ATOM 674 O O . PRO A 1 84 ? -22.114 4.048 4.185 1.00 83.44 84 PRO A O 1
ATOM 677 N N . ASP A 1 85 ? -20.676 3.872 2.466 1.00 86.50 85 ASP A N 1
ATOM 678 C CA . ASP A 1 85 ? -21.209 2.611 1.937 1.00 86.50 85 ASP A CA 1
ATOM 679 C C . ASP A 1 85 ? -20.663 1.375 2.667 1.00 86.50 85 ASP A C 1
ATOM 681 O O . ASP A 1 85 ? -21.266 0.301 2.625 1.00 86.50 85 ASP A O 1
ATOM 685 N N . SER A 1 86 ? -19.525 1.505 3.357 1.00 86.94 86 SER A N 1
ATOM 686 C CA . SER A 1 86 ? -18.903 0.410 4.104 1.00 86.94 86 SER A CA 1
ATOM 687 C C . SER A 1 86 ? -18.423 0.858 5.473 1.00 86.94 86 SER A C 1
ATOM 689 O O . SER A 1 86 ? -17.591 1.746 5.619 1.00 86.94 86 SER A O 1
ATOM 691 N N . ASN A 1 87 ? -18.858 0.126 6.494 1.00 88.00 87 ASN A N 1
ATOM 692 C CA . ASN A 1 87 ? -18.398 0.323 7.862 1.00 88.00 87 ASN A CA 1
ATOM 693 C C . ASN A 1 87 ? -17.074 -0.412 8.165 1.00 88.00 87 ASN A C 1
ATOM 695 O O . ASN A 1 87 ? -16.561 -0.272 9.277 1.00 88.00 87 ASN A O 1
ATOM 699 N N . ILE A 1 88 ? -16.549 -1.205 7.218 1.00 92.25 88 ILE A N 1
ATOM 700 C CA . ILE A 1 88 ? -15.319 -2.004 7.344 1.00 92.25 88 ILE A CA 1
ATOM 701 C C . ILE A 1 88 ? -14.140 -1.255 6.714 1.00 92.25 88 ILE A C 1
ATOM 703 O O . ILE A 1 88 ? -14.221 -0.826 5.562 1.00 92.25 88 ILE A O 1
ATOM 707 N N . LEU A 1 89 ? -13.028 -1.169 7.448 1.00 92.56 89 LEU A N 1
ATOM 708 C CA . LEU A 1 89 ? -11.740 -0.687 6.952 1.00 92.56 89 LEU A CA 1
ATOM 709 C C . LEU A 1 89 ? -10.803 -1.867 6.678 1.00 92.56 89 LEU A C 1
ATOM 711 O O . LEU A 1 89 ? -10.519 -2.661 7.571 1.00 92.56 89 LEU A O 1
ATOM 715 N N . TYR A 1 90 ? -10.272 -1.965 5.463 1.00 94.38 90 TYR A N 1
ATOM 716 C CA . TYR A 1 90 ? -9.234 -2.945 5.152 1.00 94.38 90 TYR A CA 1
ATOM 717 C C . TYR A 1 90 ? -7.853 -2.345 5.395 1.00 94.38 90 TYR A C 1
ATOM 719 O O . TYR A 1 90 ? -7.485 -1.336 4.795 1.00 94.38 90 TYR A O 1
ATOM 727 N N . VAL A 1 91 ? -7.083 -2.998 6.257 1.00 95.62 91 VAL A N 1
ATOM 728 C CA . VAL A 1 91 ? -5.674 -2.706 6.502 1.00 95.62 91 VAL A CA 1
ATOM 729 C C . VAL A 1 91 ? -4.862 -3.789 5.809 1.00 95.62 91 VAL A C 1
ATOM 731 O O . VAL A 1 91 ? -4.833 -4.949 6.221 1.00 95.62 91 VAL A O 1
ATOM 734 N N . VAL A 1 92 ? -4.234 -3.412 4.703 1.00 95.81 92 VAL A N 1
ATOM 735 C CA . VAL A 1 92 ? -3.465 -4.339 3.879 1.00 95.81 92 VAL A CA 1
ATOM 736 C C . VAL A 1 92 ? -1.991 -4.223 4.237 1.00 95.81 92 VAL A C 1
ATOM 738 O O . VAL A 1 92 ? -1.336 -3.239 3.892 1.00 95.81 92 VAL A O 1
ATOM 741 N N . ASP A 1 93 ? -1.461 -5.248 4.898 1.00 96.50 93 ASP A N 1
ATOM 742 C CA . ASP A 1 93 ? -0.027 -5.385 5.117 1.00 96.50 93 ASP A CA 1
ATOM 743 C C . ASP A 1 93 ? 0.551 -6.250 4.000 1.00 96.50 93 ASP A C 1
ATOM 745 O O . ASP A 1 93 ? 0.197 -7.411 3.810 1.00 96.50 93 ASP A O 1
ATOM 749 N N . THR A 1 94 ? 1.447 -5.681 3.208 1.00 96.19 94 THR A N 1
ATOM 750 C CA . THR A 1 94 ? 1.992 -6.400 2.058 1.00 96.19 94 THR A CA 1
ATOM 751 C C . THR A 1 94 ? 2.952 -7.512 2.459 1.00 96.19 94 THR A C 1
ATOM 753 O O . THR A 1 94 ? 3.209 -8.401 1.653 1.00 96.19 94 THR A O 1
ATOM 756 N N . ARG A 1 95 ? 3.486 -7.490 3.683 1.00 97.38 95 ARG A N 1
ATOM 757 C CA . ARG A 1 95 ? 4.495 -8.451 4.141 1.00 97.38 95 ARG A CA 1
ATOM 758 C C . ARG A 1 95 ? 3.893 -9.841 4.362 1.00 97.38 95 ARG A C 1
ATOM 760 O O . ARG A 1 95 ? 2.705 -9.961 4.652 1.00 97.38 95 ARG A O 1
ATOM 767 N N . PRO A 1 96 ? 4.734 -10.887 4.379 1.00 97.31 96 PRO A N 1
ATOM 768 C CA . PRO A 1 96 ? 4.382 -12.137 5.023 1.00 97.31 96 PRO A CA 1
ATOM 769 C C . PRO A 1 96 ? 4.055 -11.923 6.497 1.00 97.31 96 PRO A C 1
ATOM 771 O O . PRO A 1 96 ? 4.763 -11.179 7.189 1.00 97.31 96 PRO A O 1
ATOM 774 N N . ALA A 1 97 ? 3.038 -12.625 6.998 1.00 96.00 97 ALA A N 1
ATOM 775 C CA . ALA A 1 97 ? 2.598 -12.508 8.391 1.00 96.00 97 ALA A CA 1
ATOM 776 C C . ALA A 1 97 ? 3.752 -12.731 9.391 1.00 96.00 97 ALA A C 1
ATOM 778 O O . ALA A 1 97 ? 3.868 -12.020 10.391 1.00 96.00 97 ALA A O 1
ATOM 779 N N . ILE A 1 98 ? 4.668 -13.659 9.085 1.00 96.00 98 ILE A N 1
ATOM 780 C CA . ILE A 1 98 ? 5.857 -13.927 9.907 1.00 96.00 98 ILE A CA 1
ATOM 781 C C . ILE A 1 98 ? 6.802 -12.718 9.971 1.00 96.00 98 ILE A C 1
ATOM 783 O O . ILE A 1 98 ? 7.267 -12.349 11.048 1.00 96.00 98 ILE A O 1
ATOM 787 N N . ASN A 1 99 ? 7.022 -12.032 8.848 1.00 96.12 99 ASN A N 1
ATOM 788 C CA . ASN A 1 99 ? 7.882 -10.852 8.783 1.00 96.12 99 ASN A CA 1
ATOM 789 C C . ASN A 1 99 ? 7.240 -9.668 9.520 1.00 96.12 99 ASN A C 1
ATOM 791 O O . ASN A 1 99 ? 7.935 -8.886 10.179 1.00 96.12 99 ASN A O 1
ATOM 795 N N . ALA A 1 100 ? 5.916 -9.527 9.432 1.00 95.88 100 ALA A N 1
ATOM 796 C CA . ALA A 1 100 ? 5.171 -8.536 10.201 1.00 95.88 100 ALA A CA 1
ATOM 797 C C . ALA A 1 100 ? 5.269 -8.809 11.713 1.00 95.88 100 ALA A C 1
ATOM 799 O O . ALA A 1 100 ? 5.545 -7.891 12.491 1.00 95.88 100 ALA A O 1
ATOM 800 N N . PHE A 1 101 ? 5.158 -10.075 12.125 1.00 94.88 101 PHE A N 1
ATOM 801 C CA . PHE A 1 101 ? 5.350 -10.501 13.513 1.00 94.88 101 PHE A CA 1
ATOM 802 C C . PHE A 1 101 ? 6.774 -10.234 14.026 1.00 94.88 101 PHE A C 1
ATOM 804 O O . PHE A 1 101 ? 6.938 -9.678 15.112 1.00 94.88 101 PHE A O 1
ATOM 811 N N . THR A 1 102 ? 7.815 -10.536 13.246 1.00 95.00 102 THR A N 1
ATOM 812 C CA . THR A 1 102 ? 9.202 -10.221 13.632 1.00 95.00 102 THR A CA 1
ATOM 813 C C . THR A 1 102 ? 9.411 -8.718 13.826 1.00 95.00 102 THR A C 1
ATOM 815 O O . THR A 1 102 ? 10.048 -8.302 14.791 1.00 95.00 102 THR A O 1
ATOM 818 N N . ASN A 1 103 ? 8.832 -7.884 12.957 1.00 94.12 103 ASN A N 1
ATOM 819 C CA . ASN A 1 103 ? 8.875 -6.431 13.133 1.00 94.12 103 ASN A CA 1
ATOM 820 C C . ASN A 1 103 ? 8.131 -5.980 14.401 1.00 94.12 103 ASN A C 1
ATOM 822 O O . ASN A 1 103 ? 8.594 -5.070 15.089 1.00 94.12 103 ASN A O 1
ATOM 826 N N . ARG A 1 104 ? 7.016 -6.638 14.743 1.00 94.75 104 ARG A N 1
ATOM 827 C CA . ARG A 1 104 ? 6.286 -6.400 15.995 1.00 94.75 104 ARG A CA 1
ATOM 828 C C . ARG A 1 104 ? 7.156 -6.682 17.219 1.00 94.75 104 ARG A C 1
ATOM 830 O O . ARG A 1 104 ? 7.223 -5.853 18.123 1.00 94.75 104 ARG A O 1
ATOM 837 N N . ALA A 1 105 ? 7.908 -7.781 17.198 1.00 93.44 105 ALA A N 1
ATOM 838 C CA . ALA A 1 105 ? 8.861 -8.113 18.257 1.00 93.44 105 ALA A CA 1
ATOM 839 C C . ALA A 1 105 ? 9.991 -7.074 18.419 1.00 93.44 105 ALA A C 1
ATOM 841 O O . ALA A 1 105 ? 10.558 -6.948 19.499 1.00 93.44 105 ALA A O 1
ATOM 842 N N . GLN A 1 106 ? 10.282 -6.291 17.376 1.00 93.69 106 GLN A N 1
ATOM 843 C CA . GLN A 1 106 ? 11.261 -5.197 17.389 1.00 93.69 106 GLN A CA 1
ATOM 844 C C . GLN A 1 106 ? 10.647 -3.826 17.741 1.00 93.69 106 GLN A C 1
ATOM 846 O O . GLN A 1 106 ? 11.282 -2.795 17.524 1.00 93.69 106 GLN A O 1
ATOM 851 N N . GLY A 1 107 ? 9.407 -3.787 18.243 1.00 90.06 107 GLY A N 1
ATOM 852 C CA . GLY A 1 107 ? 8.722 -2.543 18.621 1.00 90.06 107 GLY A CA 1
ATOM 853 C C . GLY A 1 107 ? 7.989 -1.835 17.476 1.00 90.06 107 GLY A C 1
ATOM 854 O O . GLY A 1 107 ? 7.515 -0.717 17.656 1.00 90.06 107 GLY A O 1
ATOM 855 N N . LYS A 1 108 ? 7.883 -2.468 16.302 1.00 93.31 108 LYS A N 1
ATOM 856 C CA . LYS A 1 108 ? 7.086 -1.987 15.162 1.00 93.31 108 LYS A CA 1
ATOM 857 C C . LYS A 1 108 ? 5.805 -2.813 15.061 1.00 93.31 108 LYS A C 1
ATOM 859 O O . LYS A 1 108 ? 5.201 -3.097 16.089 1.00 93.31 108 LYS A O 1
ATOM 864 N N . GLY A 1 109 ? 5.416 -3.282 13.880 1.00 92.62 109 GLY A N 1
ATOM 865 C CA . GLY A 1 109 ? 4.393 -4.316 13.755 1.00 92.62 109 GLY A CA 1
ATOM 866 C C . GLY A 1 109 ? 3.289 -3.927 12.797 1.00 92.62 109 GLY A C 1
ATOM 867 O O . GLY A 1 109 ? 3.572 -3.448 11.707 1.00 92.62 109 GLY A O 1
ATOM 868 N N . TYR A 1 110 ? 2.064 -4.225 13.187 1.00 94.19 110 TYR A N 1
ATOM 869 C CA . TYR A 1 110 ? 0.841 -4.037 12.423 1.00 94.19 110 TYR A CA 1
ATOM 870 C C . TYR A 1 110 ? -0.291 -3.774 13.423 1.00 94.19 110 TYR A C 1
ATOM 872 O O . TYR A 1 110 ? -0.120 -3.969 14.632 1.00 94.19 110 TYR A O 1
ATOM 880 N N . GLU A 1 111 ? -1.410 -3.291 12.917 1.00 93.38 111 GLU A N 1
ATOM 881 C CA . GLU A 1 111 ? -2.593 -2.902 13.665 1.00 93.38 111 GLU A CA 1
ATOM 882 C C . GLU A 1 111 ? -3.156 -4.091 14.475 1.00 93.38 111 GLU A C 1
ATOM 884 O O . GLU A 1 111 ? -2.941 -5.258 14.159 1.00 93.38 111 GLU A O 1
ATOM 889 N N . ASP A 1 112 ? -3.874 -3.817 15.562 1.00 90.12 112 ASP A N 1
ATOM 890 C CA . ASP A 1 112 ? -4.553 -4.846 16.358 1.00 90.12 112 ASP A CA 1
ATOM 891 C C . ASP A 1 112 ? -6.066 -4.708 16.184 1.00 90.12 112 ASP A C 1
ATOM 893 O O . ASP A 1 112 ? -6.645 -3.695 16.574 1.00 90.12 112 ASP A O 1
ATOM 897 N N . THR A 1 113 ? -6.735 -5.721 15.634 1.00 88.88 113 THR A N 1
ATOM 898 C CA . THR A 1 113 ? -8.184 -5.679 15.364 1.00 88.88 113 THR A CA 1
ATOM 899 C C . THR A 1 113 ? -9.037 -5.525 16.628 1.00 88.88 113 THR A C 1
ATOM 901 O O . THR A 1 113 ? -10.194 -5.122 16.537 1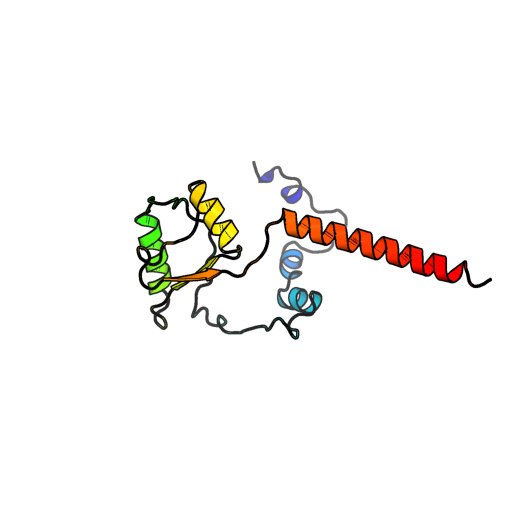.00 88.88 113 THR A O 1
ATOM 904 N N . ASN A 1 114 ? -8.487 -5.802 17.819 1.00 87.31 114 ASN A N 1
ATOM 905 C CA . ASN A 1 114 ? -9.170 -5.533 19.090 1.00 87.31 114 ASN A CA 1
ATOM 906 C C . ASN A 1 114 ? -9.141 -4.044 19.473 1.00 87.31 114 ASN A C 1
ATOM 908 O O . ASN A 1 114 ? -9.959 -3.590 20.271 1.00 87.31 114 ASN A O 1
ATOM 912 N N . VAL A 1 115 ? -8.176 -3.292 18.940 1.00 88.06 115 VAL A N 1
ATOM 913 C CA . VAL A 1 115 ? -8.001 -1.852 19.168 1.00 88.06 115 VAL A CA 1
ATOM 914 C C . VAL A 1 115 ? -8.693 -1.066 18.056 1.00 88.06 115 VAL A C 1
ATOM 916 O O . VAL A 1 115 ? -9.525 -0.202 18.328 1.00 88.06 115 VAL A O 1
ATOM 919 N N . TYR A 1 116 ? -8.410 -1.416 16.802 1.00 89.31 116 TYR A N 1
ATOM 920 C CA . TYR A 1 116 ? -8.977 -0.777 15.619 1.00 89.31 116 TYR A CA 1
ATOM 921 C C . TYR A 1 116 ? -10.274 -1.489 15.223 1.00 89.31 116 TYR A C 1
ATOM 923 O O . TYR A 1 116 ? -10.284 -2.436 14.436 1.00 89.31 116 TYR A O 1
ATOM 931 N N . ARG A 1 117 ? -11.389 -1.056 15.823 1.00 87.06 117 ARG A N 1
ATOM 932 C CA . ARG A 1 117 ? -12.709 -1.658 15.583 1.00 87.06 117 ARG A CA 1
ATOM 933 C C . ARG A 1 117 ? -13.105 -1.570 14.111 1.00 87.06 117 ARG A C 1
ATOM 935 O O . ARG A 1 117 ? -12.876 -0.558 13.455 1.00 87.06 117 ARG A O 1
ATOM 942 N N . ASN A 1 118 ? -13.768 -2.620 13.627 1.00 92.62 118 ASN A N 1
ATOM 943 C CA . ASN A 1 118 ? -14.198 -2.763 12.233 1.00 92.62 118 ASN A CA 1
ATOM 944 C C . ASN A 1 118 ? -13.046 -2.664 11.215 1.00 92.62 118 ASN A C 1
ATOM 946 O O . ASN A 1 118 ? -13.292 -2.378 10.045 1.00 92.62 118 ASN A O 1
ATOM 950 N N . ALA A 1 119 ? -11.804 -2.909 11.647 1.00 93.50 119 ALA A N 1
ATOM 951 C CA . ALA A 1 119 ? -10.672 -3.095 10.756 1.00 93.50 119 ALA A CA 1
ATOM 952 C C . ALA A 1 119 ? -10.436 -4.589 10.491 1.00 93.50 119 ALA A C 1
ATOM 954 O O . ALA A 1 119 ? -10.514 -5.415 11.404 1.00 93.50 119 ALA A O 1
ATOM 955 N N . VAL A 1 120 ? -10.119 -4.932 9.245 1.00 95.19 120 VAL A N 1
ATOM 956 C CA . VAL A 1 120 ? -9.704 -6.276 8.827 1.00 95.19 120 VAL A CA 1
ATOM 957 C C . VAL A 1 120 ? -8.277 -6.195 8.316 1.00 95.19 120 VAL A C 1
ATOM 959 O O . VAL A 1 120 ? -7.987 -5.394 7.430 1.00 95.19 120 VAL A O 1
ATOM 962 N N . ILE A 1 121 ? -7.397 -7.035 8.859 1.00 95.06 121 ILE A N 1
ATOM 963 C CA . ILE A 1 121 ? -5.991 -7.092 8.452 1.00 95.06 121 ILE A CA 1
ATOM 964 C C . ILE A 1 121 ? -5.804 -8.221 7.451 1.00 95.06 121 ILE A C 1
ATOM 966 O O . ILE A 1 121 ? -6.178 -9.362 7.728 1.00 95.06 121 ILE A O 1
ATOM 970 N N . GLN A 1 122 ? -5.209 -7.907 6.303 1.00 95.94 122 GLN A N 1
ATOM 971 C CA . GLN A 1 122 ? -4.907 -8.887 5.264 1.00 95.94 122 GLN A CA 1
ATOM 972 C C . GLN A 1 122 ? -3.433 -8.833 4.872 1.00 95.94 122 GLN A C 1
ATOM 974 O O . GLN A 1 122 ? -2.909 -7.764 4.562 1.00 95.94 122 GLN A O 1
ATOM 979 N N . PHE A 1 123 ? -2.795 -10.005 4.863 1.00 96.00 123 PHE A N 1
ATOM 980 C CA . PHE A 1 123 ? -1.416 -10.192 4.422 1.00 96.00 123 PHE A CA 1
ATOM 981 C C . PHE A 1 123 ? -1.368 -10.674 2.968 1.00 96.00 123 PHE A C 1
ATOM 983 O O . PHE A 1 123 ? -2.228 -11.449 2.551 1.00 96.00 123 PHE A O 1
ATOM 990 N N . PHE A 1 124 ? -0.369 -10.218 2.208 1.00 94.62 124 PHE A N 1
ATOM 991 C CA . PHE A 1 124 ? -0.185 -10.568 0.785 1.00 94.62 124 PHE A CA 1
ATOM 992 C C . PHE A 1 124 ? 1.134 -11.293 0.483 1.00 94.62 124 PHE A C 1
ATOM 994 O O . PHE A 1 124 ? 1.443 -11.535 -0.682 1.00 94.62 124 PHE A O 1
ATOM 1001 N N . ASP A 1 125 ? 1.913 -11.629 1.514 1.00 95.56 125 ASP A N 1
ATOM 1002 C CA . ASP A 1 125 ? 3.130 -12.441 1.400 1.00 95.56 125 ASP A CA 1
ATOM 1003 C C . ASP A 1 125 ? 4.171 -11.909 0.388 1.00 95.56 125 ASP A C 1
ATOM 1005 O O . ASP A 1 125 ? 4.929 -12.664 -0.223 1.00 95.56 125 ASP A O 1
ATOM 1009 N N . ILE A 1 126 ? 4.258 -10.584 0.229 1.00 95.38 126 ILE A N 1
ATOM 1010 C CA . ILE A 1 126 ? 5.276 -9.939 -0.606 1.00 95.38 126 ILE A CA 1
ATOM 1011 C C . ILE A 1 126 ? 6.587 -9.865 0.169 1.00 95.38 126 ILE A C 1
ATOM 1013 O O . ILE A 1 126 ? 6.755 -9.092 1.119 1.00 95.38 126 ILE A O 1
ATOM 1017 N N . GLU A 1 127 ? 7.542 -10.674 -0.270 1.00 95.19 127 GLU A N 1
ATOM 1018 C CA . GLU A 1 127 ? 8.862 -10.752 0.331 1.00 95.19 127 GLU A CA 1
ATOM 1019 C C . GLU A 1 127 ? 9.645 -9.432 0.282 1.00 95.19 127 GLU A C 1
ATOM 1021 O O . GLU A 1 127 ? 9.445 -8.558 -0.565 1.00 95.19 127 GLU A O 1
ATOM 1026 N N . ASN A 1 128 ? 10.586 -9.289 1.216 1.00 94.94 128 ASN A N 1
ATOM 1027 C CA . ASN A 1 128 ? 11.372 -8.066 1.338 1.00 94.94 128 ASN A CA 1
ATOM 1028 C C . ASN A 1 128 ? 12.355 -7.871 0.164 1.00 94.94 128 ASN A C 1
ATOM 1030 O O . ASN A 1 128 ? 12.680 -8.784 -0.600 1.00 94.94 128 ASN A O 1
ATOM 1034 N N . ILE A 1 129 ? 12.910 -6.659 0.069 1.00 95.62 129 ILE A N 1
ATOM 1035 C CA . ILE A 1 129 ? 13.822 -6.268 -1.016 1.00 95.62 129 ILE A CA 1
ATOM 1036 C C . ILE A 1 129 ? 15.066 -7.163 -1.144 1.00 95.62 129 ILE A C 1
ATOM 1038 O O . ILE A 1 129 ? 15.646 -7.238 -2.225 1.00 95.62 129 ILE A O 1
ATOM 1042 N N . HIS A 1 130 ? 15.506 -7.834 -0.073 1.00 95.81 130 HIS A N 1
ATOM 1043 C CA . HIS A 1 130 ? 16.662 -8.730 -0.126 1.00 95.81 130 HIS A CA 1
ATOM 1044 C C . HIS A 1 130 ? 16.321 -10.033 -0.844 1.00 95.81 130 HIS A C 1
ATOM 1046 O O . HIS A 1 130 ? 17.124 -10.509 -1.648 1.00 95.81 130 HIS A O 1
ATOM 1052 N N . VAL A 1 131 ? 15.116 -10.560 -0.625 1.00 96.56 131 VAL A N 1
ATOM 1053 C CA . VAL A 1 131 ? 14.615 -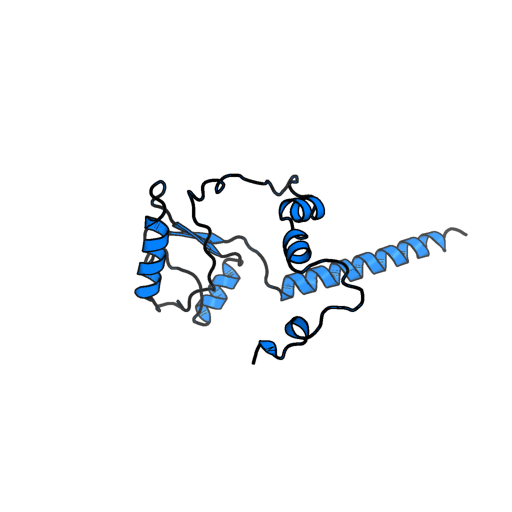11.741 -1.335 1.00 96.56 131 VAL A CA 1
ATOM 1054 C C . VAL A 1 131 ? 14.384 -11.420 -2.809 1.00 96.56 131 VAL A C 1
ATOM 1056 O O . VAL A 1 131 ? 14.841 -12.171 -3.669 1.00 96.56 131 VAL A O 1
ATOM 1059 N N . VAL A 1 132 ? 13.768 -10.272 -3.120 1.00 95.81 132 VAL A N 1
ATOM 1060 C CA . VAL A 1 132 ? 13.555 -9.831 -4.513 1.00 95.81 132 VAL A CA 1
ATOM 1061 C C . VAL A 1 132 ? 14.888 -9.645 -5.243 1.00 95.81 132 VAL A C 1
ATOM 1063 O O . VAL A 1 132 ? 15.049 -10.130 -6.364 1.00 95.81 132 VAL A O 1
ATOM 1066 N N . ARG A 1 133 ? 15.881 -9.016 -4.596 1.00 96.31 133 ARG A N 1
ATOM 1067 C CA . ARG A 1 133 ? 17.236 -8.874 -5.152 1.00 96.31 133 ARG A CA 1
ATOM 1068 C C . ARG A 1 133 ? 17.878 -10.235 -5.427 1.00 96.31 133 ARG A C 1
ATOM 1070 O O . ARG A 1 133 ? 18.354 -10.462 -6.534 1.00 96.31 133 ARG A O 1
ATOM 1077 N N . SER A 1 134 ? 17.838 -11.153 -4.458 1.00 97.12 134 SER A N 1
ATOM 1078 C CA . SER A 1 134 ? 18.383 -12.506 -4.628 1.00 97.12 134 SER A CA 1
ATOM 1079 C C . SER A 1 134 ? 17.670 -13.282 -5.743 1.00 97.12 134 SER A C 1
ATOM 1081 O O . SER A 1 134 ? 18.317 -14.006 -6.501 1.00 97.12 134 SER A O 1
ATOM 1083 N N . SER A 1 135 ? 16.352 -13.111 -5.883 1.00 96.19 135 SER A N 1
ATOM 1084 C CA . SER A 1 135 ? 15.560 -13.707 -6.964 1.00 96.19 135 SER A CA 1
ATOM 1085 C C . SER A 1 135 ? 16.025 -13.214 -8.337 1.00 96.19 135 SER A C 1
ATOM 1087 O O . SER A 1 135 ? 16.326 -14.025 -9.216 1.00 96.19 135 SER A O 1
ATOM 1089 N N . LEU A 1 136 ? 16.196 -11.897 -8.498 1.00 94.19 136 LEU A N 1
ATOM 1090 C CA . LEU A 1 136 ? 16.708 -11.311 -9.736 1.00 94.19 136 LEU A CA 1
ATOM 1091 C C . LEU A 1 136 ? 18.135 -11.786 -10.050 1.00 94.19 136 LEU A C 1
ATOM 1093 O O . LEU A 1 136 ? 18.421 -12.162 -11.184 1.00 94.19 136 LEU A O 1
ATOM 1097 N N . GLU A 1 137 ? 19.026 -11.828 -9.058 1.00 95.31 137 GLU A N 1
ATOM 1098 C CA . GLU A 1 137 ? 20.393 -12.334 -9.240 1.00 95.31 137 GLU A CA 1
ATOM 1099 C C . GLU A 1 137 ? 20.413 -13.793 -9.715 1.00 95.31 137 GLU A C 1
ATOM 1101 O O . GLU A 1 137 ? 21.192 -14.147 -10.604 1.00 95.31 137 GLU A O 1
ATOM 1106 N N . LYS A 1 138 ? 19.548 -14.647 -9.151 1.00 94.62 138 LYS A N 1
ATOM 1107 C CA . LYS A 1 138 ? 19.404 -16.048 -9.576 1.00 94.62 138 LYS A CA 1
ATOM 1108 C C . LYS A 1 138 ? 18.869 -16.151 -11.002 1.00 94.62 138 LYS A C 1
ATOM 1110 O O . LYS A 1 138 ? 19.407 -16.939 -11.779 1.00 94.62 138 LYS A O 1
ATOM 1115 N N . LEU A 1 139 ? 17.869 -15.341 -11.357 1.00 93.25 139 LEU A N 1
ATOM 1116 C CA . LEU A 1 139 ? 17.321 -15.288 -12.714 1.00 93.25 139 LEU A CA 1
ATOM 1117 C C . LEU A 1 139 ? 18.400 -14.901 -13.733 1.00 93.25 139 LEU A C 1
ATOM 1119 O O . LEU A 1 139 ? 18.589 -15.605 -14.724 1.00 93.25 139 LEU A O 1
ATOM 1123 N N . LEU A 1 140 ? 19.153 -13.831 -13.464 1.00 92.06 140 LEU A N 1
ATOM 1124 C CA . LEU A 1 140 ? 20.225 -13.364 -14.347 1.00 92.06 140 LEU A CA 1
ATOM 1125 C C . LEU A 1 140 ? 21.325 -14.418 -14.513 1.00 92.06 140 LEU A C 1
ATOM 1127 O O . LEU A 1 140 ? 21.747 -14.688 -15.637 1.00 92.06 140 LEU A O 1
ATOM 1131 N N . LYS A 1 141 ? 21.749 -15.064 -13.418 1.00 91.25 141 LYS A N 1
ATOM 1132 C CA . LYS A 1 141 ? 22.716 -16.173 -13.475 1.00 91.25 141 LYS A CA 1
ATOM 1133 C C . LYS A 1 141 ? 22.192 -17.320 -14.336 1.00 91.25 141 LYS A C 1
ATOM 1135 O O . LYS A 1 141 ? 22.897 -17.756 -15.238 1.00 91.25 141 LYS A O 1
ATOM 1140 N N . GLY A 1 142 ? 20.953 -17.761 -14.109 1.00 87.50 142 GLY A N 1
ATOM 1141 C CA . GLY A 1 142 ? 20.327 -18.828 -14.893 1.00 87.50 142 GLY A CA 1
ATOM 1142 C C . GLY A 1 142 ? 20.252 -18.501 -16.386 1.00 87.50 142 GLY A C 1
ATOM 1143 O O . GLY A 1 142 ? 20.654 -19.315 -17.214 1.00 87.50 142 GLY A O 1
ATOM 1144 N N . MET A 1 143 ? 19.821 -17.288 -16.743 1.00 81.69 143 MET A N 1
ATOM 1145 C CA . MET A 1 143 ? 19.743 -16.847 -18.141 1.00 81.69 143 MET A CA 1
ATOM 1146 C C . MET A 1 143 ? 21.118 -16.764 -18.821 1.00 81.69 143 MET A C 1
ATOM 1148 O O . MET A 1 143 ? 21.242 -17.117 -19.996 1.00 81.69 143 MET A O 1
ATOM 1152 N N . CYS A 1 144 ? 22.160 -16.335 -18.104 1.00 70.44 144 CYS A N 1
ATOM 1153 C CA . CYS A 1 144 ? 23.529 -16.333 -18.624 1.00 70.44 144 CYS A CA 1
ATOM 1154 C C . CYS A 1 144 ? 24.059 -17.755 -18.860 1.00 70.44 144 CYS A C 1
ATOM 1156 O O . CYS A 1 144 ? 24.675 -18.007 -19.897 1.00 70.44 144 CYS A O 1
ATOM 1158 N N . THR A 1 145 ? 23.774 -18.701 -17.959 1.00 60.03 145 THR A N 1
ATOM 1159 C CA . THR A 1 145 ? 24.161 -20.111 -18.137 1.00 60.03 145 THR A CA 1
ATOM 1160 C C . THR A 1 145 ? 23.456 -20.737 -19.341 1.00 60.03 145 THR A C 1
ATOM 1162 O O . THR A 1 145 ? 24.092 -21.445 -20.119 1.00 60.03 145 THR A O 1
ATOM 1165 N N . VAL A 1 146 ? 22.170 -20.428 -19.558 1.00 58.28 146 VAL A N 1
ATOM 1166 C CA . VAL A 1 146 ? 21.406 -20.936 -20.713 1.00 58.28 146 VAL A CA 1
ATOM 1167 C C . VAL A 1 146 ? 21.969 -20.410 -22.036 1.00 58.28 146 VAL A C 1
ATOM 1169 O O . VAL A 1 146 ? 22.141 -21.207 -22.952 1.00 58.28 146 VAL A O 1
ATOM 1172 N N . LYS A 1 147 ? 22.354 -19.127 -22.133 1.00 53.72 147 LYS A N 1
ATOM 1173 C CA . LYS A 1 147 ? 23.039 -18.602 -23.336 1.00 53.72 147 LYS A CA 1
ATOM 1174 C C . LYS A 1 147 ? 24.358 -19.328 -23.618 1.00 53.72 147 LYS A C 1
ATOM 1176 O O . LYS A 1 147 ? 24.673 -19.598 -24.775 1.00 53.72 147 LYS A O 1
ATOM 1181 N N . HIS A 1 148 ? 25.107 -19.680 -22.573 1.00 50.50 148 HIS A N 1
ATOM 1182 C CA . HIS A 1 148 ? 26.341 -20.449 -22.725 1.00 50.50 148 HIS A CA 1
ATOM 1183 C C . HIS A 1 148 ? 26.080 -21.895 -23.167 1.00 50.50 148 HIS A C 1
ATOM 1185 O O . HIS A 1 148 ? 26.805 -22.390 -24.023 1.00 50.50 148 HIS A O 1
ATOM 1191 N N . LEU A 1 149 ? 25.029 -22.550 -22.660 1.00 51.34 149 LEU A N 1
ATOM 1192 C CA . LEU A 1 149 ? 24.596 -23.880 -23.111 1.00 51.34 149 LEU A CA 1
ATOM 1193 C C . LEU A 1 149 ? 24.086 -23.874 -24.560 1.00 51.34 149 LEU A C 1
ATOM 1195 O O . LEU A 1 149 ? 24.387 -24.810 -25.292 1.00 51.34 149 LEU A O 1
ATOM 1199 N N . SER A 1 150 ? 23.391 -22.823 -25.012 1.00 51.00 150 SER A N 1
ATOM 1200 C CA . SER A 1 150 ? 23.001 -22.677 -26.426 1.00 51.00 150 SER A CA 1
ATOM 1201 C C . SER A 1 150 ? 24.222 -22.588 -27.351 1.00 51.00 150 SER A C 1
ATOM 1203 O O . SER A 1 150 ? 24.239 -23.216 -28.407 1.00 51.00 150 SER A O 1
ATOM 1205 N N . CYS A 1 151 ? 25.273 -21.868 -26.941 1.00 47.91 151 CYS A N 1
ATOM 1206 C CA . CYS A 1 151 ? 26.543 -21.843 -27.674 1.00 47.91 151 CYS A CA 1
ATOM 1207 C C . CYS A 1 151 ? 27.313 -23.172 -27.578 1.00 47.91 151 CYS A C 1
ATOM 1209 O O . CYS A 1 151 ? 27.976 -23.559 -28.536 1.00 47.91 151 CYS A O 1
ATOM 1211 N N . MET A 1 152 ? 27.217 -23.891 -26.456 1.00 47.16 152 MET A N 1
ATOM 1212 C CA . MET A 1 152 ? 27.911 -25.169 -26.244 1.00 47.16 152 MET A CA 1
ATOM 1213 C C . MET A 1 152 ? 27.267 -26.324 -27.026 1.00 47.16 152 MET A C 1
ATOM 1215 O O . MET A 1 152 ? 27.979 -27.161 -27.570 1.00 47.16 152 MET A O 1
ATOM 1219 N N . LEU A 1 153 ? 25.935 -26.328 -27.163 1.00 46.25 153 LEU A N 1
ATOM 1220 C CA . LEU A 1 153 ? 25.204 -27.245 -28.049 1.00 46.25 153 LEU A CA 1
ATOM 1221 C C . LEU A 1 153 ? 25.551 -27.016 -29.528 1.00 46.25 153 LEU A C 1
ATOM 1223 O O . LEU A 1 153 ? 25.602 -27.976 -30.287 1.00 46.25 153 LEU A O 1
ATOM 1227 N N . CYS A 1 154 ? 25.861 -25.778 -29.924 1.00 42.84 154 CYS A N 1
ATOM 1228 C CA . CYS A 1 154 ? 26.323 -25.476 -31.282 1.00 42.84 154 CYS A CA 1
ATOM 1229 C C . CYS A 1 154 ? 27.770 -25.953 -31.538 1.00 42.84 154 CYS A C 1
ATOM 1231 O O . CYS A 1 154 ? 28.111 -26.306 -32.659 1.00 42.84 154 CYS A O 1
ATOM 1233 N N . PHE A 1 155 ? 28.612 -26.023 -30.498 1.00 42.56 155 PHE A N 1
ATOM 1234 C CA . PHE A 1 155 ? 30.014 -26.460 -30.604 1.00 42.56 155 PHE A CA 1
ATOM 1235 C C . PHE A 1 155 ? 30.232 -27.976 -30.470 1.00 42.56 155 PHE A C 1
ATOM 1237 O O . PHE A 1 155 ? 31.332 -28.448 -30.732 1.00 42.56 155 PHE A O 1
ATOM 1244 N N . CYS A 1 156 ? 29.220 -28.747 -30.063 1.00 41.53 156 CYS A N 1
ATOM 1245 C CA . CYS A 1 156 ? 29.327 -30.204 -29.896 1.00 41.53 156 CYS A CA 1
ATOM 1246 C C . CYS A 1 156 ? 28.668 -31.002 -31.044 1.00 41.53 156 CYS A C 1
ATOM 1248 O O . CYS A 1 156 ? 28.549 -32.219 -30.953 1.00 41.53 156 CYS A O 1
ATOM 1250 N N . MET A 1 157 ? 28.228 -30.327 -32.117 1.00 40.34 157 MET A N 1
ATOM 1251 C CA . MET A 1 157 ? 27.607 -30.940 -33.306 1.00 40.34 157 MET A CA 1
ATOM 1252 C C . MET A 1 157 ? 28.446 -30.831 -34.596 1.00 40.34 157 MET A C 1
ATOM 1254 O O . MET A 1 157 ? 27.917 -31.058 -35.683 1.00 40.34 157 MET A O 1
ATOM 1258 N N . THR A 1 158 ? 29.739 -30.519 -34.502 1.00 41.38 158 THR A N 1
ATOM 1259 C CA . THR A 1 158 ? 30.704 -30.609 -35.619 1.00 41.38 158 THR A CA 1
ATOM 1260 C C . THR A 1 158 ? 31.740 -31.673 -35.329 1.00 41.38 158 THR A C 1
ATOM 1262 O O . THR A 1 158 ? 32.022 -32.476 -36.241 1.00 41.38 158 THR A O 1
#

Secondary structure (DSSP, 8-state):
-GGGSHHHH---TT--S-HHHHHHS--HHHHHHHTT-S-SS-----TTTT--S-----PPP--TTT---HHHHHHHHHHHHT-TT-SPEEEEE-S-HHHHHHHHHTT-----TTTSTTEEEEE-----HHHHHHHHHHHHHHHHHHHHHHHHHHHS--

InterPro domains:
  IPR010569 Myotubularin-like, phosphatase domain [PF06602] (54-144)
  IPR010569 Myotubularin-like, phosphatase domain [PS51339] (1-158)
  IPR029021 Protein-tyrosine phosphatase-like [SSF52799] (19-142)
  IPR030564 Myotubularin [PTHR10807] (53-144)

Organism: NCBI:txid31246

Sequence (158 aa):
HVSALPCYQSVPPDCYWSREEGWSTFSLKSQYDRFGLPNYFWSLTNVNKNFESALCRSSQPLAGFSSKSTEDQVLLEAIRNSNPDSNILYVVDTRPAINAFTNRAQGKGYEDTNVYRNAVIQFFDIENIHVVRSSLEKLLKGMCTVKHLSCMLCFCMT

pLDDT: mean 84.6, std 13.35, range [40.34, 97.38]

Foldseek 3Di:
DVCPDCVNVDDPPPCPADPVRVVVVDDPVVVCVVVVPPDPVHHDDCPCVVPLADDDDDDFALCQPHDDDPVVLVVQCVNQVSRVVDNAAEDEDAADQVVLVVVSNVRTHHDDCVSNPRYDYHYNHDDDPVVVVVVVVVVVVVVVVVVVVVVVVVVVPD